Protein AF-A0A1M3BIM7-F1 (afdb_monomer_lite)

Sequence (152 aa):
MAGASAALAGLLFVAISINVDRIVKYEGLPERGLEALGLLLAVLIVSIAGLMPGQGHVALGLELIAITAALVGILLAIPVSLGQFPEGVEPPAYYFASRWAIRLSGPLLLLIGAFSELFASGGGLYWVAGAFVFLTLGSVANAWVLLIEILR

Structure (mmCIF, N/CA/C/O backbone):
data_AF-A0A1M3BIM7-F1
#
_entry.id   AF-A0A1M3BIM7-F1
#
loop_
_atom_site.group_PDB
_atom_site.id
_atom_site.type_symbol
_atom_site.label_atom_id
_atom_site.label_alt_id
_atom_site.label_comp_id
_atom_site.label_asym_id
_atom_site.label_entity_id
_atom_site.label_seq_id
_atom_site.pdbx_PDB_ins_code
_atom_site.Cartn_x
_atom_site.Cartn_y
_atom_site.Cartn_z
_atom_site.occupancy
_atom_site.B_iso_or_equiv
_atom_site.auth_seq_id
_atom_site.auth_comp_id
_atom_site.auth_asym_id
_atom_site.auth_atom_id
_atom_site.pdbx_PDB_model_num
ATOM 1 N N . MET A 1 1 ? 3.052 -13.533 -6.895 1.00 88.12 1 MET A N 1
ATOM 2 C CA . MET A 1 1 ? 2.324 -12.814 -5.827 1.00 88.12 1 MET A CA 1
ATOM 3 C C . MET A 1 1 ? 0.876 -12.511 -6.195 1.00 88.12 1 MET A C 1
ATOM 5 O O . MET A 1 1 ? 0.036 -12.781 -5.351 1.00 88.12 1 MET A O 1
ATOM 9 N N . ALA A 1 2 ? 0.568 -12.081 -7.431 1.00 91.94 2 ALA A N 1
ATOM 10 C CA . ALA A 1 2 ? -0.795 -11.768 -7.905 1.00 91.94 2 ALA A CA 1
ATOM 11 C C . ALA A 1 2 ? -1.925 -12.677 -7.373 1.00 91.94 2 ALA A C 1
ATOM 13 O O . ALA A 1 2 ? -2.864 -12.184 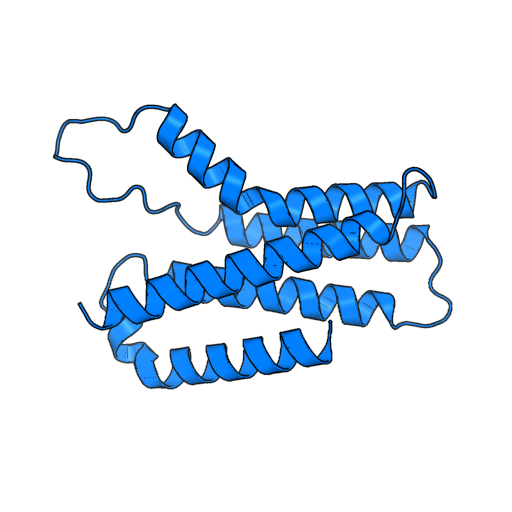-6.763 1.00 91.94 2 ALA A O 1
ATOM 14 N N . GLY A 1 3 ? -1.839 -14.000 -7.561 1.00 92.06 3 GLY A N 1
ATOM 15 C CA . GLY A 1 3 ? -2.900 -14.912 -7.107 1.00 92.06 3 GLY A CA 1
ATOM 16 C C . GLY A 1 3 ? -3.090 -14.929 -5.585 1.00 92.06 3 GLY A C 1
ATOM 17 O O . GLY A 1 3 ? -4.218 -14.900 -5.103 1.00 92.06 3 GLY A O 1
ATOM 18 N N . ALA A 1 4 ? -1.993 -14.920 -4.822 1.00 93.94 4 ALA A N 1
ATOM 19 C CA . ALA A 1 4 ? -2.041 -14.917 -3.362 1.00 93.94 4 ALA A CA 1
ATOM 20 C C . ALA A 1 4 ? -2.570 -13.584 -2.812 1.00 93.94 4 ALA A C 1
ATOM 22 O O . ALA A 1 4 ? -3.442 -13.586 -1.947 1.00 93.94 4 ALA A O 1
ATOM 23 N N . SER A 1 5 ? -2.096 -12.447 -3.336 1.00 94.69 5 SER A N 1
ATOM 24 C CA . SER A 1 5 ? -2.582 -11.130 -2.911 1.00 94.69 5 SER A CA 1
ATOM 25 C C . SER A 1 5 ? -4.043 -10.906 -3.301 1.00 94.69 5 SER A C 1
ATOM 27 O O . SER A 1 5 ? -4.793 -10.375 -2.490 1.00 94.69 5 SER A O 1
ATOM 29 N N . ALA A 1 6 ? -4.478 -11.373 -4.478 1.00 96.00 6 ALA A N 1
ATOM 30 C CA . ALA A 1 6 ? -5.885 -11.347 -4.878 1.00 96.00 6 ALA A CA 1
ATOM 31 C C . ALA A 1 6 ? -6.768 -12.192 -3.947 1.00 96.00 6 ALA A C 1
ATOM 33 O O . ALA A 1 6 ? -7.815 -11.722 -3.506 1.00 96.00 6 ALA A O 1
ATOM 34 N N . ALA A 1 7 ? -6.338 -13.412 -3.605 1.00 97.44 7 ALA A N 1
ATOM 35 C CA . ALA A 1 7 ? -7.076 -14.279 -2.689 1.00 97.44 7 ALA A CA 1
ATOM 36 C C . ALA A 1 7 ? -7.191 -13.664 -1.283 1.00 97.44 7 ALA A C 1
ATOM 38 O O . ALA A 1 7 ? -8.286 -13.609 -0.725 1.00 97.44 7 ALA A O 1
ATOM 39 N N . LEU A 1 8 ? -6.085 -13.150 -0.729 1.00 96.06 8 LEU A N 1
ATOM 40 C CA . LEU A 1 8 ? -6.079 -12.488 0.579 1.00 96.06 8 LEU A CA 1
ATOM 41 C C . LEU A 1 8 ? -6.915 -11.203 0.579 1.00 96.06 8 LEU A C 1
ATOM 43 O O . LEU A 1 8 ? -7.674 -10.980 1.518 1.00 96.06 8 LEU A O 1
ATOM 47 N N . ALA A 1 9 ? -6.822 -10.386 -0.475 1.00 96.00 9 ALA A N 1
ATOM 48 C CA . ALA A 1 9 ? -7.632 -9.178 -0.612 1.00 96.00 9 ALA A CA 1
ATOM 49 C C . ALA A 1 9 ? -9.125 -9.519 -0.686 1.00 96.00 9 ALA A C 1
ATOM 51 O O . ALA A 1 9 ? -9.928 -8.869 -0.025 1.00 96.00 9 ALA A O 1
ATOM 52 N N . GLY A 1 10 ? -9.493 -10.568 -1.430 1.00 96.31 10 GLY A N 1
ATOM 53 C CA . GLY A 1 10 ? -10.869 -11.056 -1.509 1.00 96.31 10 GLY A CA 1
ATOM 54 C C . GLY A 1 10 ? -11.402 -11.532 -0.157 1.00 96.31 10 GLY A C 1
ATOM 55 O O . GLY A 1 10 ? -12.473 -11.100 0.263 1.00 96.31 10 GLY A O 1
ATOM 56 N N . LEU A 1 11 ? -10.641 -12.365 0.563 1.00 96.31 11 LEU A N 1
ATOM 57 C CA . LEU A 1 11 ? -11.020 -12.832 1.903 1.00 96.31 11 LEU A CA 1
ATOM 58 C C . LEU A 1 11 ? -11.163 -11.674 2.899 1.00 96.31 11 LEU A C 1
ATOM 60 O O . LEU A 1 11 ? -12.138 -11.627 3.648 1.00 96.31 11 LEU A O 1
ATOM 64 N N . LEU A 1 12 ? -10.227 -10.722 2.885 1.00 95.31 12 LEU A N 1
ATOM 65 C CA . LEU A 1 12 ? -10.274 -9.541 3.745 1.00 95.31 12 LEU A CA 1
ATOM 66 C C . LEU A 1 12 ? -11.471 -8.644 3.411 1.00 95.31 12 LEU A C 1
ATOM 68 O O . LEU A 1 12 ? -12.169 -8.191 4.314 1.00 95.31 12 LEU A O 1
ATOM 72 N N . PHE A 1 13 ? -11.744 -8.422 2.125 1.00 95.56 13 PHE A N 1
ATOM 73 C CA . PHE A 1 13 ? -12.892 -7.639 1.680 1.00 95.56 13 PHE A CA 1
ATOM 74 C C . PHE A 1 13 ? -14.210 -8.262 2.151 1.00 95.56 13 PHE A C 1
ATOM 76 O O . PHE A 1 13 ? -15.062 -7.564 2.700 1.00 95.56 13 PHE A O 1
ATOM 83 N N . VAL A 1 14 ? -14.353 -9.586 2.022 1.00 96.88 14 VAL A N 1
ATOM 84 C CA . VAL A 1 14 ? -15.519 -10.315 2.538 1.00 96.88 14 VAL A CA 1
ATOM 85 C C . VAL A 1 14 ? -15.627 -10.154 4.056 1.00 96.88 14 VAL A C 1
ATOM 87 O O . VAL A 1 14 ? -16.692 -9.778 4.543 1.00 96.88 14 VAL A O 1
ATOM 90 N N . ALA A 1 15 ? -14.535 -10.354 4.802 1.00 94.00 15 ALA A N 1
ATOM 91 C CA . ALA A 1 15 ? -14.512 -10.211 6.261 1.00 94.00 15 ALA A CA 1
ATOM 92 C C . ALA A 1 15 ? -14.904 -8.799 6.734 1.00 94.00 15 ALA A C 1
ATOM 94 O O . ALA A 1 15 ? -15.627 -8.662 7.724 1.00 94.00 15 ALA A O 1
ATOM 95 N N . ILE A 1 16 ? -14.471 -7.760 6.015 1.00 94.44 16 ILE A N 1
ATOM 96 C CA . ILE A 1 16 ? -14.860 -6.369 6.273 1.00 94.44 16 ILE A CA 1
ATOM 97 C C . ILE A 1 16 ? -16.341 -6.157 5.942 1.00 94.44 16 ILE A C 1
ATOM 99 O O . ILE A 1 16 ? -17.057 -5.570 6.747 1.00 94.44 16 ILE A O 1
ATOM 103 N N . SER A 1 17 ? -16.833 -6.675 4.811 1.00 95.38 17 SER A N 1
ATOM 104 C CA . SER A 1 17 ? -18.228 -6.476 4.392 1.00 95.38 17 SER A CA 1
ATOM 105 C C . SER A 1 17 ? -19.245 -7.068 5.371 1.00 95.38 17 SER A C 1
ATOM 107 O O . SER A 1 17 ? -20.248 -6.426 5.668 1.00 95.38 17 SER A O 1
ATOM 109 N N . ILE A 1 18 ? -18.969 -8.250 5.938 1.00 95.31 18 ILE A N 1
ATOM 110 C CA . ILE A 1 18 ? -19.880 -8.905 6.893 1.00 95.31 18 ILE A CA 1
ATOM 111 C C . ILE A 1 18 ? -19.846 -8.247 8.280 1.00 95.31 18 ILE A C 1
ATOM 113 O O . ILE A 1 18 ? -20.740 -8.475 9.091 1.00 95.31 18 ILE A O 1
ATOM 117 N N . ASN A 1 19 ? -18.817 -7.442 8.566 1.00 93.69 19 ASN A N 1
ATOM 118 C CA . ASN A 1 19 ? -18.623 -6.766 9.847 1.00 93.69 19 ASN A CA 1
ATOM 119 C C . ASN A 1 19 ? -18.726 -5.237 9.745 1.00 93.69 19 ASN A C 1
ATOM 121 O O . ASN A 1 19 ? -18.416 -4.547 10.717 1.00 93.69 19 ASN A O 1
ATOM 125 N N . VAL A 1 20 ? -19.165 -4.692 8.607 1.00 93.38 20 VAL A N 1
ATOM 126 C CA . VAL A 1 20 ? -19.119 -3.248 8.331 1.00 93.38 20 VAL A CA 1
ATOM 127 C C . VAL A 1 20 ? -19.849 -2.424 9.398 1.00 93.38 20 VAL A C 1
ATOM 129 O O . VAL A 1 20 ? -19.292 -1.452 9.904 1.00 93.38 20 VAL A O 1
ATOM 132 N N . ASP A 1 21 ? -21.021 -2.882 9.849 1.00 93.56 21 ASP A N 1
ATOM 133 C CA . ASP A 1 21 ? -21.812 -2.218 10.895 1.00 93.56 21 ASP A CA 1
ATOM 134 C C . ASP A 1 21 ? -21.096 -2.142 12.246 1.00 93.56 21 ASP A C 1
ATOM 136 O O . ASP A 1 21 ? -21.422 -1.298 13.077 1.00 93.56 21 ASP A O 1
ATOM 140 N N . ARG A 1 22 ? -20.156 -3.053 12.510 1.00 90.62 22 ARG A N 1
ATOM 141 C CA . ARG A 1 22 ? -19.332 -3.034 13.722 1.00 90.62 22 ARG A CA 1
ATOM 142 C C . ARG A 1 22 ? -18.096 -2.175 13.505 1.00 90.62 22 ARG A C 1
ATOM 144 O O . ARG A 1 22 ? -17.811 -1.343 14.350 1.00 90.62 22 ARG A O 1
ATOM 151 N N . ILE A 1 23 ? -17.416 -2.324 12.367 1.00 90.81 23 ILE A N 1
ATOM 152 C CA . ILE A 1 23 ? -16.195 -1.574 12.029 1.00 90.81 23 ILE A CA 1
ATOM 153 C C . ILE A 1 23 ? -16.449 -0.066 12.097 1.00 90.81 23 ILE A C 1
ATOM 155 O O . ILE A 1 23 ? -15.678 0.653 12.717 1.00 90.81 23 ILE A O 1
ATOM 159 N N . VAL A 1 24 ? -17.558 0.410 11.524 1.00 91.12 24 VAL A N 1
ATOM 160 C CA . VAL A 1 24 ? -17.876 1.848 11.456 1.00 91.12 24 VAL A CA 1
ATOM 161 C C . VAL A 1 24 ? -18.208 2.455 12.831 1.00 91.12 24 VAL A C 1
ATOM 163 O O . VAL A 1 24 ? -18.193 3.672 12.981 1.00 91.12 24 VAL A O 1
ATOM 166 N N . LYS A 1 25 ? -18.474 1.639 13.861 1.00 89.69 25 LYS A N 1
ATOM 167 C CA . LYS A 1 25 ? -18.786 2.130 15.216 1.00 89.69 25 LYS A CA 1
ATOM 168 C C . LYS A 1 25 ? -17.559 2.528 16.031 1.00 89.69 25 LYS A C 1
ATOM 170 O O . LYS A 1 25 ? -17.722 3.226 17.027 1.00 89.69 25 LYS A O 1
ATOM 175 N N . TYR A 1 26 ? -16.368 2.075 15.647 1.00 85.38 26 TYR A N 1
ATOM 176 C CA . TYR A 1 26 ? -15.139 2.330 16.391 1.00 85.38 26 TYR A CA 1
ATOM 177 C C . TYR A 1 26 ? -14.203 3.208 15.566 1.00 85.38 26 TYR A C 1
ATOM 179 O O . TYR A 1 26 ? -13.883 2.895 14.418 1.00 85.38 26 TYR A O 1
ATOM 187 N N . GLU A 1 27 ? -13.730 4.295 16.168 1.00 82.88 27 GLU A N 1
ATOM 188 C CA . GLU A 1 27 ? -12.746 5.179 15.549 1.00 82.88 27 GLU A CA 1
ATOM 189 C C . GLU A 1 27 ? -11.436 4.424 15.275 1.00 82.88 27 GLU A C 1
ATOM 191 O O . GLU A 1 27 ? -10.904 3.737 16.149 1.00 82.88 27 GLU A O 1
ATOM 196 N N . GLY A 1 28 ? -10.898 4.544 14.060 1.00 82.62 28 GLY A N 1
ATOM 197 C CA . GLY A 1 28 ? -9.635 3.917 13.671 1.00 82.62 28 GLY A CA 1
ATOM 198 C C . GLY A 1 28 ? -9.763 2.523 13.047 1.00 82.62 28 GLY A C 1
ATOM 199 O O . GLY A 1 28 ? -8.828 2.096 12.370 1.00 82.62 28 GLY A O 1
ATOM 200 N N . LEU A 1 29 ? -10.876 1.794 13.224 1.00 87.56 29 LEU A N 1
ATOM 201 C CA . LEU A 1 29 ? -11.046 0.475 12.589 1.00 87.56 29 LEU A CA 1
ATOM 202 C C . LEU A 1 29 ? -11.265 0.546 11.071 1.00 87.56 29 LEU A C 1
ATOM 204 O O . LEU A 1 29 ? -10.631 -0.245 10.361 1.00 87.56 29 LEU A O 1
ATOM 208 N N . PRO A 1 30 ? -12.105 1.455 10.532 1.00 90.12 30 PRO A N 1
ATOM 209 C CA . PRO A 1 30 ? -12.242 1.616 9.085 1.00 90.12 30 PRO A CA 1
ATOM 210 C C . PRO A 1 30 ? -10.896 1.895 8.403 1.00 90.12 30 PRO A C 1
ATOM 212 O O . PRO A 1 30 ? -10.580 1.311 7.365 1.00 90.12 30 PRO A O 1
ATOM 215 N N . GLU A 1 31 ? -10.072 2.731 9.031 1.00 90.81 31 GLU A N 1
ATOM 216 C CA . GLU A 1 31 ? -8.735 3.111 8.590 1.00 90.81 31 GLU A CA 1
ATOM 217 C C . GLU A 1 31 ? -7.803 1.901 8.492 1.00 90.81 31 GLU A C 1
ATOM 219 O O . GLU A 1 31 ? -7.134 1.717 7.474 1.00 90.81 31 GLU A O 1
ATOM 224 N N . ARG A 1 32 ? -7.798 1.026 9.507 1.00 89.69 32 ARG A N 1
ATOM 225 C CA . ARG A 1 32 ? -7.008 -0.219 9.498 1.00 89.69 32 ARG A CA 1
ATOM 226 C C . ARG A 1 32 ? -7.427 -1.157 8.375 1.00 89.69 32 ARG A C 1
ATOM 228 O O . ARG A 1 32 ? -6.571 -1.776 7.741 1.00 89.69 32 ARG A O 1
ATOM 235 N N . GLY A 1 33 ? -8.731 -1.249 8.118 1.00 92.56 33 GLY A N 1
ATOM 236 C CA . GLY A 1 33 ? -9.274 -2.059 7.031 1.00 92.56 33 GLY A CA 1
ATOM 237 C C . GLY A 1 33 ? -8.832 -1.537 5.669 1.00 92.56 33 GLY A C 1
ATOM 238 O O . GLY A 1 33 ? -8.367 -2.311 4.829 1.00 92.56 33 GLY A O 1
ATOM 239 N N . LEU A 1 34 ? -8.907 -0.218 5.477 1.00 92.56 34 LEU A N 1
ATOM 240 C CA . LEU A 1 34 ? -8.469 0.441 4.250 1.00 92.56 34 LEU A CA 1
ATOM 241 C C . LEU A 1 34 ? -6.955 0.315 4.036 1.00 92.56 34 LEU A C 1
ATOM 243 O O . LEU A 1 34 ? -6.530 0.013 2.923 1.00 92.56 34 LEU A O 1
ATOM 247 N N . GLU A 1 35 ? -6.141 0.479 5.083 1.00 93.12 35 GLU A N 1
ATOM 248 C CA . GLU A 1 35 ? -4.694 0.246 5.015 1.00 93.12 35 GLU A CA 1
ATOM 249 C C . GLU A 1 35 ? -4.377 -1.191 4.598 1.00 93.12 35 GLU A C 1
ATOM 251 O O . GLU A 1 35 ? -3.608 -1.411 3.663 1.00 93.12 35 GLU A O 1
ATOM 256 N N . ALA A 1 36 ? -4.981 -2.182 5.259 1.00 94.50 36 ALA A N 1
ATOM 257 C CA . ALA A 1 36 ? -4.728 -3.585 4.959 1.00 94.50 36 ALA A CA 1
ATOM 258 C C . ALA A 1 36 ? -5.113 -3.943 3.514 1.00 94.50 36 ALA A C 1
ATOM 260 O O . ALA A 1 36 ? -4.326 -4.580 2.804 1.00 94.50 36 ALA A O 1
ATOM 261 N N . LEU A 1 37 ? -6.284 -3.492 3.053 1.00 95.88 37 LEU A N 1
ATOM 262 C CA . LEU A 1 37 ? -6.721 -3.683 1.670 1.00 95.88 37 LEU A CA 1
ATOM 263 C C . LEU A 1 37 ? -5.808 -2.955 0.678 1.00 95.88 37 LEU A C 1
ATOM 265 O O . LEU A 1 37 ? -5.378 -3.560 -0.302 1.00 95.88 37 LEU A O 1
ATOM 269 N N . GLY A 1 38 ? -5.464 -1.693 0.941 1.00 95.62 38 GLY A N 1
ATOM 270 C CA . GLY A 1 38 ? -4.601 -0.887 0.076 1.00 95.62 38 GLY A CA 1
ATOM 271 C C . GLY A 1 38 ? -3.226 -1.519 -0.141 1.00 95.62 38 GLY A C 1
ATOM 272 O O . GLY A 1 38 ? -2.734 -1.557 -1.268 1.00 95.62 38 GLY A O 1
ATOM 273 N N . LEU A 1 39 ? -2.637 -2.098 0.909 1.00 96.50 39 LEU A N 1
ATOM 274 C CA . LEU A 1 39 ? -1.354 -2.799 0.826 1.00 96.50 39 LEU A CA 1
ATOM 275 C C . LEU A 1 39 ? -1.429 -4.057 -0.062 1.00 96.50 39 LEU A C 1
ATOM 277 O O . LEU A 1 39 ? -0.561 -4.250 -0.915 1.00 96.50 39 LEU A O 1
ATOM 281 N N . LEU A 1 40 ? -2.466 -4.896 0.076 1.00 97.00 40 LEU A N 1
ATOM 282 C CA . LEU A 1 40 ? -2.633 -6.090 -0.777 1.00 97.00 40 LEU A CA 1
ATOM 283 C C . LEU A 1 40 ? -2.964 -5.728 -2.223 1.00 97.00 40 LEU A C 1
ATOM 285 O O . LEU A 1 40 ? -2.453 -6.367 -3.147 1.00 97.00 40 LEU A O 1
ATOM 289 N N . LEU A 1 41 ? -3.787 -4.697 -2.426 1.00 96.88 41 LEU A N 1
ATOM 290 C CA . LEU A 1 41 ? -4.118 -4.192 -3.754 1.00 96.88 41 LEU A CA 1
ATOM 291 C C . LEU A 1 41 ? -2.887 -3.617 -4.453 1.00 96.88 41 LEU A C 1
ATOM 293 O O . LEU A 1 41 ? -2.696 -3.891 -5.633 1.00 96.88 41 LEU A O 1
ATOM 297 N N . ALA A 1 42 ? -2.003 -2.912 -3.744 1.00 96.62 42 ALA A N 1
ATOM 298 C CA . ALA A 1 42 ? -0.738 -2.462 -4.317 1.00 96.62 42 ALA A CA 1
ATOM 299 C C . ALA A 1 42 ? 0.124 -3.645 -4.788 1.00 96.62 42 ALA A C 1
ATOM 301 O O . ALA A 1 42 ? 0.583 -3.649 -5.928 1.00 96.62 42 ALA A O 1
ATOM 302 N N . VAL A 1 43 ? 0.278 -4.695 -3.968 1.00 97.44 43 VAL A N 1
ATOM 303 C CA . VAL A 1 43 ? 1.006 -5.918 -4.371 1.00 97.44 43 VAL A CA 1
ATOM 304 C C . VAL A 1 43 ? 0.363 -6.573 -5.596 1.00 97.44 43 VAL A C 1
ATOM 306 O O . VAL A 1 43 ? 1.070 -7.035 -6.495 1.00 97.44 43 VAL A O 1
ATOM 309 N N . LEU A 1 44 ? -0.970 -6.619 -5.650 1.00 97.38 44 LEU A N 1
ATOM 310 C CA . LEU A 1 44 ? -1.713 -7.154 -6.788 1.00 97.38 44 LEU A CA 1
ATOM 311 C C . LEU A 1 44 ? -1.468 -6.340 -8.063 1.00 97.38 44 LEU A C 1
ATOM 313 O O . LEU A 1 44 ? -1.070 -6.918 -9.070 1.00 97.38 44 LEU A O 1
ATOM 317 N N . ILE A 1 45 ? -1.661 -5.022 -8.018 1.00 97.00 45 ILE A N 1
ATOM 318 C CA . ILE A 1 45 ? -1.526 -4.136 -9.180 1.00 97.00 45 ILE A CA 1
ATOM 319 C C . ILE A 1 45 ? -0.087 -4.154 -9.699 1.00 97.00 45 ILE A C 1
ATOM 321 O O . ILE A 1 45 ? 0.119 -4.318 -10.898 1.00 97.00 45 ILE A O 1
ATOM 325 N N . VAL A 1 46 ? 0.912 -4.092 -8.812 1.00 96.44 46 VAL A N 1
ATOM 326 C CA . VAL A 1 46 ? 2.323 -4.219 -9.211 1.00 96.44 46 VAL A CA 1
ATOM 327 C C . VAL A 1 46 ? 2.602 -5.587 -9.835 1.00 96.44 46 VAL A C 1
ATOM 329 O O . VAL A 1 46 ? 3.317 -5.679 -10.829 1.00 96.44 46 VAL A O 1
ATOM 332 N N . SER A 1 47 ? 2.030 -6.664 -9.285 1.00 95.25 47 SER A N 1
ATOM 333 C CA . SER A 1 47 ? 2.190 -7.997 -9.877 1.00 95.25 47 SER A CA 1
ATOM 334 C C . SER A 1 47 ? 1.553 -8.093 -11.265 1.00 95.25 47 SER A C 1
ATOM 336 O O . SER A 1 47 ? 2.083 -8.802 -12.109 1.00 95.25 47 SER A O 1
ATOM 338 N N . ILE A 1 48 ? 0.425 -7.415 -11.499 1.00 95.12 48 ILE A N 1
ATOM 339 C CA . ILE A 1 48 ? -0.238 -7.367 -12.810 1.00 95.12 48 ILE A CA 1
ATOM 340 C C . ILE A 1 48 ? 0.606 -6.568 -13.805 1.00 95.12 48 ILE A C 1
ATOM 342 O O . ILE A 1 48 ? 0.816 -7.049 -14.915 1.00 95.12 48 ILE A O 1
ATOM 346 N N . ALA A 1 49 ? 1.128 -5.405 -13.402 1.00 93.56 49 ALA A N 1
ATOM 347 C CA . ALA A 1 49 ? 2.040 -4.609 -14.224 1.00 93.56 49 ALA A CA 1
ATOM 348 C C . ALA A 1 49 ? 3.252 -5.449 -14.659 1.00 93.56 49 ALA A C 1
ATOM 350 O O . ALA A 1 49 ? 3.506 -5.617 -15.845 1.00 93.56 49 ALA A O 1
ATOM 351 N N . GLY A 1 50 ? 3.907 -6.129 -13.712 1.00 91.38 50 GLY A N 1
ATOM 352 C CA . GLY A 1 50 ? 5.058 -6.991 -14.003 1.00 91.38 50 GLY A CA 1
ATOM 353 C C . GLY A 1 50 ? 4.766 -8.239 -14.854 1.00 91.38 50 GLY A C 1
ATOM 354 O O . GLY A 1 50 ? 5.708 -8.903 -15.279 1.00 91.38 50 GLY A O 1
ATOM 355 N N . LEU A 1 51 ? 3.497 -8.589 -15.101 1.00 92.50 51 LEU A N 1
ATOM 356 C CA . LEU A 1 51 ? 3.116 -9.702 -15.981 1.00 92.50 51 LEU A CA 1
ATOM 357 C C . LEU A 1 51 ? 2.970 -9.282 -17.449 1.00 92.50 51 LEU A C 1
ATOM 359 O O . LEU A 1 51 ? 2.879 -10.164 -18.304 1.00 92.50 51 LEU A O 1
ATOM 363 N N . MET A 1 52 ? 2.922 -7.981 -17.757 1.00 91.56 52 MET A N 1
ATOM 364 C CA . MET A 1 52 ? 2.747 -7.503 -19.128 1.00 91.56 52 MET A CA 1
ATOM 365 C C . MET A 1 52 ? 4.005 -7.791 -19.967 1.00 91.56 52 MET A C 1
ATOM 367 O O . MET A 1 52 ? 5.073 -7.230 -19.705 1.00 91.56 52 MET A O 1
ATOM 371 N N . PRO A 1 53 ? 3.926 -8.668 -20.987 1.00 85.31 53 PRO A N 1
ATOM 372 C CA . PRO A 1 53 ? 5.091 -9.010 -21.790 1.00 85.31 53 PRO A CA 1
ATOM 373 C C . PRO A 1 53 ? 5.504 -7.832 -22.682 1.00 85.31 53 PRO A C 1
ATOM 375 O O . PRO A 1 53 ? 4.663 -7.155 -23.268 1.00 85.31 53 PRO A O 1
ATOM 378 N N . GLY A 1 54 ? 6.815 -7.619 -22.829 1.00 83.69 54 GLY A N 1
ATOM 379 C CA . GLY A 1 54 ? 7.371 -6.589 -23.718 1.00 83.69 54 GLY A CA 1
ATOM 380 C C . GLY A 1 54 ? 7.438 -5.178 -23.124 1.00 83.69 54 GLY A C 1
ATOM 381 O O . GLY A 1 54 ? 7.768 -4.236 -23.842 1.00 83.69 54 GLY A O 1
ATOM 382 N N . GLN A 1 55 ? 7.162 -5.015 -21.829 1.00 85.38 55 GLN A N 1
ATOM 383 C CA . GLN A 1 55 ? 7.308 -3.737 -21.141 1.00 85.38 55 GLN A CA 1
ATOM 384 C C . GLN A 1 55 ? 8.793 -3.394 -20.932 1.00 85.38 55 GLN A C 1
ATOM 386 O O . GLN A 1 55 ? 9.563 -4.181 -20.382 1.00 85.38 55 GLN A O 1
ATOM 391 N N . GLY A 1 56 ? 9.212 -2.213 -21.390 1.00 89.38 56 GLY A N 1
ATOM 392 C CA . GLY A 1 56 ? 10.571 -1.717 -21.160 1.00 89.38 56 GLY A CA 1
ATOM 393 C C . GLY A 1 56 ? 10.788 -1.286 -19.706 1.00 89.38 56 GLY A C 1
ATOM 394 O O . GLY A 1 56 ? 9.845 -0.859 -19.038 1.00 89.38 56 GLY A O 1
ATOM 395 N N . HIS A 1 57 ? 12.038 -1.322 -19.236 1.00 89.75 57 HIS A N 1
ATOM 396 C CA . HIS A 1 57 ? 12.405 -0.994 -17.845 1.00 89.75 57 HIS A CA 1
ATOM 397 C C . HIS A 1 57 ? 11.926 0.400 -17.413 1.00 89.75 57 HIS A C 1
ATOM 399 O O . HIS A 1 57 ? 11.432 0.584 -16.305 1.00 89.75 57 HIS A O 1
ATOM 405 N N . VAL A 1 58 ? 11.971 1.373 -18.330 1.00 92.38 58 VAL A N 1
ATOM 406 C CA . VAL A 1 58 ? 11.498 2.743 -18.079 1.00 92.38 58 VAL A CA 1
ATOM 407 C C . VAL A 1 58 ? 9.984 2.798 -17.872 1.00 92.38 58 VAL A C 1
ATOM 409 O O . VAL A 1 58 ? 9.514 3.473 -16.960 1.00 92.38 58 VAL A O 1
ATOM 412 N N . ALA A 1 59 ? 9.215 2.080 -18.696 1.00 93.12 59 ALA A N 1
ATOM 413 C CA . ALA A 1 59 ? 7.760 2.050 -18.583 1.00 93.12 59 ALA A CA 1
ATOM 414 C C . ALA A 1 59 ? 7.331 1.388 -17.267 1.00 93.12 59 ALA A C 1
ATOM 416 O O . ALA A 1 59 ? 6.511 1.948 -16.543 1.00 93.12 59 ALA A O 1
ATOM 417 N N . LEU A 1 60 ? 7.950 0.253 -16.921 1.00 93.19 60 LEU A N 1
ATOM 418 C CA . LEU A 1 60 ? 7.699 -0.422 -15.650 1.00 93.19 60 LEU A CA 1
ATOM 419 C C . LEU A 1 60 ? 8.092 0.467 -14.464 1.00 93.19 60 LEU A C 1
ATOM 421 O O . LEU A 1 60 ? 7.299 0.640 -13.546 1.00 93.19 60 LEU A O 1
ATOM 425 N N . GLY A 1 61 ? 9.269 1.096 -14.497 1.00 93.69 61 GLY A N 1
ATOM 426 C CA . GLY A 1 61 ? 9.714 2.015 -13.448 1.00 93.69 61 GLY A CA 1
ATOM 427 C C . GLY A 1 61 ? 8.728 3.162 -13.199 1.00 93.69 61 GLY A C 1
ATOM 428 O O . GLY A 1 61 ? 8.400 3.451 -12.048 1.00 93.69 61 GLY A O 1
ATOM 429 N N . LEU A 1 62 ? 8.192 3.776 -14.260 1.00 95.75 62 LEU A N 1
ATOM 430 C CA . LEU A 1 62 ? 7.185 4.838 -14.147 1.00 95.75 62 LEU A CA 1
ATOM 431 C C . LEU A 1 62 ? 5.862 4.339 -13.555 1.00 95.75 62 LEU A C 1
ATOM 433 O O . LEU A 1 62 ? 5.291 5.010 -12.693 1.00 95.75 62 LEU A O 1
ATOM 437 N N . GLU A 1 63 ? 5.388 3.165 -13.970 1.00 95.31 63 GLU A N 1
ATOM 438 C CA . GLU A 1 63 ? 4.186 2.555 -13.392 1.00 95.31 63 GLU A CA 1
ATOM 439 C C . GLU A 1 63 ? 4.372 2.244 -11.906 1.00 95.31 63 GLU A C 1
ATOM 441 O O . GLU A 1 63 ? 3.508 2.574 -11.093 1.00 95.31 63 GLU A O 1
ATOM 446 N N . LEU A 1 64 ? 5.524 1.686 -11.522 1.00 96.00 64 LEU A N 1
ATOM 447 C CA . LEU A 1 64 ? 5.853 1.415 -10.124 1.00 96.00 64 LEU A CA 1
ATOM 448 C C . LEU A 1 64 ? 5.884 2.701 -9.288 1.00 96.00 64 LEU A C 1
ATOM 450 O O . LEU A 1 64 ? 5.356 2.709 -8.173 1.00 96.00 64 LEU A O 1
ATOM 454 N N . ILE A 1 65 ? 6.444 3.798 -9.814 1.00 96.69 65 ILE A N 1
ATOM 455 C CA . ILE A 1 65 ? 6.420 5.111 -9.148 1.00 96.69 65 ILE A CA 1
ATOM 456 C C . ILE A 1 65 ? 4.978 5.592 -8.974 1.00 96.69 65 ILE A C 1
ATOM 458 O O . ILE A 1 65 ? 4.611 6.003 -7.874 1.00 96.69 65 ILE A O 1
ATOM 462 N N . ALA A 1 66 ? 4.149 5.514 -10.018 1.00 97.06 66 ALA A N 1
ATOM 463 C CA . ALA A 1 66 ? 2.756 5.954 -9.962 1.00 97.06 66 ALA A CA 1
ATOM 464 C C . ALA A 1 66 ? 1.941 5.154 -8.932 1.00 97.06 66 ALA A C 1
ATOM 466 O O . ALA A 1 66 ? 1.236 5.740 -8.108 1.00 97.06 66 ALA A O 1
ATOM 467 N N . ILE A 1 67 ? 2.085 3.825 -8.922 1.00 96.94 67 ILE A N 1
ATOM 468 C CA . ILE A 1 67 ? 1.413 2.945 -7.956 1.00 96.94 67 ILE A CA 1
ATOM 469 C C . ILE A 1 67 ? 1.894 3.243 -6.533 1.00 96.94 67 ILE A C 1
ATOM 471 O O . ILE A 1 67 ? 1.083 3.348 -5.612 1.00 96.94 67 ILE A O 1
ATOM 475 N N . THR A 1 68 ? 3.204 3.425 -6.346 1.00 96.75 68 THR A N 1
ATOM 476 C CA . THR A 1 68 ? 3.778 3.749 -5.033 1.00 96.75 68 THR A CA 1
ATOM 477 C C . THR A 1 68 ? 3.295 5.108 -4.537 1.00 96.75 68 THR A C 1
ATOM 479 O O . THR A 1 68 ? 2.913 5.229 -3.377 1.00 96.75 68 THR A O 1
ATOM 482 N N . ALA A 1 69 ? 3.251 6.121 -5.404 1.00 96.38 69 ALA A N 1
ATOM 483 C CA . ALA A 1 69 ? 2.753 7.450 -5.067 1.00 96.38 69 ALA A CA 1
ATOM 484 C C . ALA A 1 69 ? 1.268 7.420 -4.679 1.00 96.38 69 ALA A C 1
ATOM 486 O O . ALA A 1 69 ? 0.890 8.028 -3.679 1.00 96.38 69 ALA A O 1
ATOM 487 N N . ALA A 1 70 ? 0.441 6.669 -5.413 1.00 96.12 70 ALA A N 1
ATOM 488 C CA . ALA A 1 70 ? -0.967 6.480 -5.075 1.00 96.12 70 ALA A CA 1
ATOM 489 C C . ALA A 1 70 ? -1.136 5.788 -3.713 1.00 96.12 70 ALA A C 1
ATOM 491 O O . ALA A 1 70 ? -1.897 6.263 -2.871 1.00 96.12 70 ALA A O 1
ATOM 492 N N . LEU A 1 71 ? -0.380 4.711 -3.461 1.00 95.56 71 LEU A N 1
ATOM 493 C CA . LEU A 1 71 ? -0.394 4.012 -2.176 1.00 95.56 71 LEU A CA 1
ATOM 494 C C . LEU A 1 71 ? 0.027 4.938 -1.029 1.00 95.56 71 LEU A C 1
ATOM 496 O O . LEU A 1 71 ? -0.664 5.012 -0.018 1.00 95.56 71 LEU A O 1
ATOM 500 N N . VAL A 1 72 ? 1.137 5.663 -1.180 1.00 94.56 72 VAL A N 1
ATOM 501 C CA . VAL A 1 72 ? 1.616 6.612 -0.166 1.00 94.56 72 VAL A CA 1
ATOM 502 C C . VAL A 1 72 ? 0.591 7.721 0.063 1.00 94.56 72 VAL A C 1
ATOM 504 O O . VAL A 1 72 ? 0.323 8.048 1.213 1.00 94.56 72 VAL A O 1
ATOM 507 N N . GLY A 1 73 ? -0.043 8.247 -0.989 1.00 93.56 73 GLY A N 1
ATOM 508 C CA . GLY A 1 73 ? -1.118 9.234 -0.871 1.00 93.56 73 GLY A CA 1
ATOM 509 C C . GLY A 1 73 ? -2.297 8.728 -0.037 1.00 93.56 73 GLY A C 1
ATOM 510 O O . GLY A 1 73 ? -2.745 9.425 0.872 1.00 93.56 73 GLY A O 1
ATOM 511 N N . ILE A 1 74 ? -2.741 7.489 -0.275 1.00 91.50 74 ILE A N 1
ATOM 512 C CA . ILE A 1 74 ? -3.782 6.835 0.535 1.00 91.50 74 ILE A CA 1
ATOM 513 C C . ILE A 1 74 ? -3.317 6.688 1.989 1.00 91.50 74 ILE A C 1
ATOM 515 O O . ILE A 1 74 ? -4.047 7.037 2.913 1.00 91.50 74 ILE A O 1
ATOM 519 N N . LEU A 1 75 ? -2.090 6.209 2.210 1.00 90.94 75 LEU A N 1
ATOM 520 C CA . LEU A 1 75 ? -1.553 6.013 3.556 1.00 90.94 75 LEU A CA 1
ATOM 521 C C . LEU A 1 75 ? -1.387 7.333 4.321 1.00 90.94 75 LEU A C 1
ATOM 523 O O . LEU A 1 75 ? -1.599 7.333 5.527 1.00 90.94 75 LEU A O 1
ATOM 527 N N . LEU A 1 76 ? -1.033 8.433 3.655 1.00 89.69 76 LEU A N 1
ATOM 528 C CA . LEU A 1 76 ? -0.923 9.761 4.266 1.00 89.69 76 L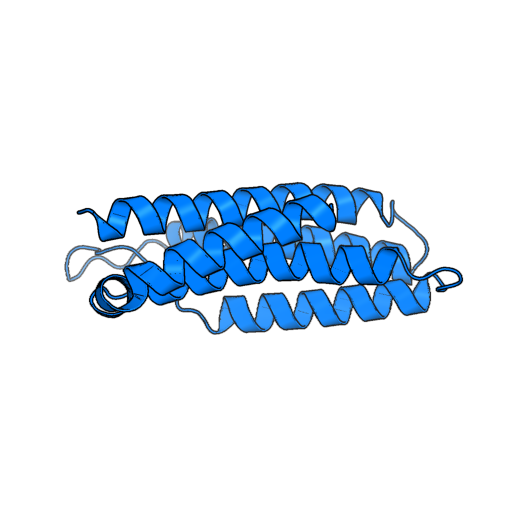EU A CA 1
ATOM 529 C C . LEU A 1 76 ? -2.291 10.372 4.597 1.00 89.69 76 LEU A C 1
ATOM 531 O O . LEU A 1 76 ? -2.400 11.107 5.574 1.00 89.69 76 LEU A O 1
ATOM 535 N N . ALA A 1 77 ? -3.324 10.069 3.806 1.00 87.69 77 ALA A N 1
ATOM 536 C CA . ALA A 1 77 ? -4.686 10.545 4.048 1.00 87.69 77 ALA A CA 1
ATOM 537 C C . ALA A 1 77 ? -5.350 9.872 5.262 1.00 87.69 77 ALA A C 1
ATOM 539 O O . ALA A 1 77 ? -6.290 10.416 5.837 1.00 87.69 77 ALA A O 1
ATOM 540 N N . ILE A 1 78 ? -4.865 8.694 5.654 1.00 86.12 78 ILE A N 1
ATOM 541 C CA . ILE A 1 78 ? -5.378 7.940 6.794 1.00 86.12 78 ILE A CA 1
ATOM 542 C C . ILE A 1 78 ? -4.643 8.378 8.075 1.00 86.12 78 ILE A C 1
ATOM 544 O O . ILE A 1 78 ? -3.420 8.196 8.165 1.00 86.12 78 ILE A O 1
ATOM 548 N N . PRO A 1 79 ? -5.353 8.900 9.094 1.00 80.12 79 PRO A N 1
ATOM 549 C CA . PRO A 1 79 ? -4.726 9.373 10.320 1.00 80.12 79 PRO A CA 1
ATOM 550 C C . PRO A 1 79 ? -3.992 8.237 11.038 1.00 80.12 79 PRO A C 1
ATOM 552 O O . PRO A 1 79 ? -4.496 7.124 11.196 1.00 80.12 79 PRO A O 1
ATOM 555 N N . VAL A 1 80 ? -2.774 8.515 11.504 1.00 71.31 80 VAL A N 1
ATOM 556 C CA . VAL A 1 80 ? -2.055 7.580 12.373 1.00 71.31 80 VAL A CA 1
ATOM 557 C C . VAL A 1 80 ? -2.713 7.636 13.747 1.00 71.31 80 VAL A C 1
ATOM 559 O O . VAL A 1 80 ? -2.531 8.606 14.475 1.00 71.31 80 VAL A O 1
ATOM 562 N N . SER A 1 81 ? -3.472 6.599 14.111 1.00 65.25 81 SER A N 1
ATOM 563 C CA . SER A 1 81 ? -3.987 6.466 15.477 1.00 65.25 81 SER A CA 1
ATOM 564 C C . SER A 1 81 ? -2.812 6.348 16.448 1.00 65.25 81 SER A C 1
ATOM 566 O O . SER A 1 81 ? -2.020 5.398 16.387 1.00 65.25 81 SER A O 1
ATOM 568 N N . LEU A 1 82 ? -2.682 7.337 17.331 1.00 59.97 82 LEU A N 1
ATOM 569 C CA . LEU A 1 82 ? -1.576 7.434 18.281 1.00 59.97 82 LEU A CA 1
ATOM 570 C C . LEU A 1 82 ? -1.768 6.565 19.520 1.00 59.97 82 LEU A C 1
ATOM 572 O O . LEU A 1 82 ? -0.862 6.462 20.335 1.00 59.97 82 LEU A O 1
ATOM 576 N N . GLY A 1 83 ? -2.894 5.864 19.637 1.00 55.28 83 GLY A N 1
ATOM 577 C CA . GLY A 1 83 ? -3.304 5.288 20.910 1.00 55.28 83 GLY A CA 1
ATOM 578 C C . GLY A 1 83 ? -3.798 6.377 21.864 1.00 55.28 83 GLY A C 1
ATOM 579 O O . GLY A 1 83 ? -3.492 7.560 21.714 1.00 55.28 83 GLY A O 1
ATOM 580 N N . GLN A 1 84 ? -4.613 5.971 22.834 1.00 54.34 84 GLN A N 1
ATOM 581 C CA . GLN A 1 84 ? -5.121 6.869 23.865 1.00 54.34 84 GLN A CA 1
ATOM 582 C C . GLN A 1 84 ? -3.976 7.207 24.825 1.00 54.34 84 GLN A C 1
ATOM 584 O O . GLN A 1 84 ? -3.698 6.461 25.764 1.00 54.34 84 GLN A O 1
ATOM 589 N N . PHE A 1 85 ? -3.269 8.303 24.558 1.00 56.56 85 PHE A N 1
ATOM 590 C CA . PHE A 1 85 ? -2.403 8.903 25.564 1.00 56.56 85 PHE A CA 1
ATOM 591 C C . PHE A 1 85 ? -3.283 9.537 26.651 1.00 56.56 85 PHE A C 1
ATOM 593 O O . PHE A 1 85 ? -4.315 10.125 26.316 1.00 56.56 85 PHE A O 1
ATOM 600 N N . PRO A 1 86 ? -2.916 9.414 27.940 1.00 58.03 86 PRO A N 1
ATOM 601 C CA . PRO A 1 86 ? -3.589 10.144 29.007 1.00 58.03 86 PRO A CA 1
ATOM 602 C C . PRO A 1 86 ? -3.636 11.640 28.674 1.00 58.03 86 PRO A C 1
ATOM 604 O O . PRO A 1 86 ? -2.641 12.189 28.191 1.00 58.03 86 PRO A O 1
ATOM 607 N N . GLU A 1 87 ? -4.776 12.291 28.923 1.00 57.03 87 GLU A N 1
ATOM 608 C CA . GLU A 1 87 ? -4.941 13.729 28.682 1.00 57.03 87 GLU A CA 1
ATOM 609 C C . GLU A 1 87 ? -3.777 14.518 29.309 1.00 57.03 87 GLU A C 1
ATOM 611 O O . GLU A 1 87 ? -3.492 14.393 30.500 1.00 57.03 87 GLU A O 1
ATOM 616 N N . GLY A 1 88 ? -3.077 15.310 28.489 1.00 66.00 88 GLY A N 1
ATOM 617 C CA . GLY A 1 88 ? -1.946 16.143 28.916 1.00 66.00 88 GLY A CA 1
ATOM 618 C C . GLY A 1 88 ? -0.549 15.535 28.733 1.00 66.00 88 GLY A C 1
ATOM 619 O O . GLY A 1 88 ? 0.433 16.223 29.007 1.00 66.00 88 GLY A O 1
ATOM 620 N N . VAL A 1 89 ? -0.424 14.295 28.245 1.00 68.06 89 VAL A N 1
ATOM 621 C CA . VAL A 1 89 ? 0.875 13.705 27.876 1.00 68.06 89 VAL A CA 1
ATOM 622 C C . VAL A 1 89 ? 1.033 13.730 26.359 1.00 68.06 89 VAL A C 1
ATOM 624 O O . VAL A 1 89 ? 0.442 12.916 25.650 1.00 68.06 89 VAL A O 1
ATOM 627 N N . GLU A 1 90 ? 1.844 14.659 25.850 1.00 65.88 90 GLU A N 1
ATOM 628 C CA . GLU A 1 90 ? 2.213 14.657 24.435 1.00 65.88 90 GLU A CA 1
ATOM 629 C C . GLU A 1 90 ? 3.014 13.383 24.111 1.00 65.88 90 GLU A C 1
ATOM 631 O O . GLU A 1 90 ? 3.983 13.065 24.815 1.00 65.88 90 GLU A O 1
ATOM 6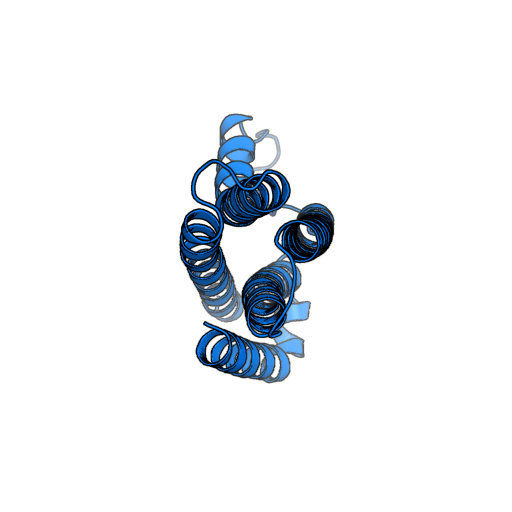36 N N . PRO A 1 91 ? 2.643 12.632 23.059 1.00 64.88 91 PRO A N 1
ATOM 637 C CA . PRO A 1 91 ? 3.415 11.477 22.645 1.00 64.88 91 PRO A CA 1
ATOM 638 C C . PRO A 1 91 ? 4.833 11.928 22.281 1.00 64.88 91 PRO A C 1
ATOM 640 O O . PRO A 1 91 ? 4.993 12.843 21.468 1.00 64.88 91 PRO A O 1
ATOM 643 N N . PRO A 1 92 ? 5.882 11.283 22.807 1.00 74.06 92 PRO A N 1
ATOM 644 C CA . PRO A 1 92 ? 7.239 11.636 22.432 1.00 74.06 92 PRO A CA 1
ATOM 645 C C . PRO A 1 92 ? 7.465 11.393 20.930 1.00 74.06 92 PRO A C 1
ATOM 647 O O . PRO A 1 92 ? 7.001 10.401 20.365 1.00 74.06 92 PRO A O 1
ATOM 650 N N . ALA A 1 93 ? 8.220 12.283 20.276 1.00 75.94 93 ALA A N 1
ATOM 651 C CA . ALA A 1 93 ? 8.411 12.286 18.819 1.00 75.94 93 ALA A CA 1
ATOM 652 C C . ALA A 1 93 ? 8.933 10.950 18.243 1.00 75.94 93 ALA A C 1
ATOM 654 O O . ALA A 1 93 ? 8.619 10.598 17.104 1.00 75.94 93 ALA A O 1
ATOM 655 N N . TYR A 1 94 ? 9.677 10.160 19.031 1.00 76.56 94 TYR A N 1
ATOM 656 C CA . TYR A 1 94 ? 10.148 8.833 18.614 1.00 76.56 94 TYR A CA 1
ATOM 657 C C . TYR A 1 94 ? 8.995 7.839 18.377 1.00 76.56 94 TYR A C 1
ATOM 659 O O . TYR A 1 94 ? 9.110 6.946 17.534 1.00 76.56 94 TYR A O 1
ATOM 667 N N . TYR A 1 95 ? 7.870 7.985 19.089 1.00 75.81 95 TYR A N 1
ATOM 668 C CA . TYR A 1 95 ? 6.709 7.108 18.942 1.00 75.81 95 TYR A CA 1
ATOM 669 C C . TYR A 1 95 ? 6.044 7.319 17.580 1.00 75.81 95 TYR A C 1
ATOM 671 O O . TYR A 1 95 ? 5.793 6.364 16.847 1.00 75.81 95 TYR A O 1
ATOM 679 N N . PHE A 1 96 ? 5.868 8.581 17.185 1.00 73.69 96 PHE A N 1
ATOM 680 C CA . PHE A 1 96 ? 5.428 8.936 15.839 1.00 73.69 96 PHE A CA 1
ATOM 681 C C . PHE A 1 96 ? 6.403 8.428 14.776 1.00 73.69 96 PHE A C 1
ATOM 683 O O . PHE A 1 96 ? 5.985 7.755 13.834 1.00 73.69 96 PHE A O 1
ATOM 690 N N . ALA A 1 97 ? 7.699 8.709 14.940 1.00 77.19 97 ALA A N 1
ATOM 691 C CA . ALA A 1 97 ? 8.719 8.319 13.972 1.00 77.19 97 ALA A CA 1
ATOM 692 C C . ALA A 1 97 ? 8.748 6.800 13.739 1.00 77.19 97 ALA A C 1
ATOM 694 O O . ALA A 1 97 ? 8.815 6.357 12.596 1.00 77.19 97 ALA A O 1
ATOM 695 N N . SER A 1 98 ? 8.628 5.996 14.801 1.00 76.88 98 SER A N 1
ATOM 696 C CA . SER A 1 98 ? 8.616 4.532 14.686 1.00 76.88 98 SER A CA 1
ATOM 697 C C . SER A 1 98 ? 7.378 3.998 13.957 1.00 76.88 98 SER A C 1
ATOM 699 O O . SER A 1 98 ? 7.508 3.115 13.107 1.00 76.88 98 SER A O 1
ATOM 701 N N . ARG A 1 99 ? 6.186 4.562 14.202 1.00 77.75 99 ARG A N 1
ATOM 702 C CA . ARG A 1 99 ? 4.966 4.173 13.474 1.00 77.75 99 ARG A CA 1
ATOM 703 C C . ARG A 1 99 ? 5.040 4.513 11.993 1.00 77.75 99 ARG A C 1
ATOM 705 O O . ARG A 1 99 ? 4.720 3.667 11.159 1.00 77.75 99 ARG A O 1
ATOM 712 N N . TRP A 1 100 ? 5.503 5.716 11.664 1.00 81.44 100 TRP A N 1
ATOM 713 C CA . TRP A 1 100 ? 5.707 6.122 10.274 1.00 81.44 100 TRP A CA 1
ATOM 714 C C . TRP A 1 100 ? 6.774 5.274 9.581 1.00 81.44 100 TRP A C 1
ATOM 716 O O . TRP A 1 100 ? 6.565 4.859 8.444 1.00 81.44 100 TRP A O 1
ATOM 726 N N . ALA A 1 101 ? 7.868 4.941 10.271 1.00 82.00 101 ALA A N 1
ATOM 727 C CA . ALA A 1 101 ? 8.916 4.080 9.729 1.00 82.00 101 ALA A CA 1
ATOM 728 C C . ALA A 1 101 ? 8.386 2.685 9.364 1.00 82.00 101 ALA A C 1
ATOM 730 O O . ALA A 1 101 ? 8.660 2.187 8.273 1.00 82.00 101 ALA A O 1
ATOM 731 N N . ILE A 1 102 ? 7.574 2.071 10.232 1.00 81.62 102 ILE A N 1
ATOM 732 C CA . ILE A 1 102 ? 6.961 0.764 9.952 1.00 81.62 102 ILE A CA 1
ATOM 733 C C . ILE A 1 102 ? 5.974 0.878 8.785 1.00 81.62 102 ILE A C 1
ATOM 735 O O . ILE A 1 102 ? 6.038 0.082 7.848 1.00 81.62 102 ILE A O 1
ATOM 739 N N . ARG A 1 103 ? 5.106 1.896 8.804 1.00 85.38 103 ARG A N 1
ATOM 740 C CA . ARG A 1 103 ? 4.071 2.121 7.783 1.00 85.38 103 ARG A CA 1
ATOM 741 C C . ARG A 1 103 ? 4.652 2.369 6.390 1.00 85.38 103 ARG A C 1
ATOM 743 O O . ARG A 1 103 ? 4.100 1.898 5.400 1.00 85.38 103 ARG A O 1
ATOM 750 N N . LEU A 1 104 ? 5.772 3.086 6.313 1.00 88.69 104 LEU A N 1
ATOM 751 C CA . LEU A 1 104 ? 6.426 3.440 5.055 1.00 88.69 104 LEU A CA 1
ATOM 752 C C . LEU A 1 104 ? 7.476 2.419 4.602 1.00 88.69 104 LEU A C 1
ATOM 754 O O . LEU A 1 104 ? 7.924 2.505 3.465 1.00 88.69 104 LEU A O 1
ATOM 758 N N . SER A 1 105 ? 7.833 1.427 5.424 1.00 89.75 105 SER A N 1
ATOM 759 C CA . SER A 1 105 ? 8.864 0.432 5.086 1.00 89.75 105 SER A CA 1
ATOM 760 C C . SER A 1 105 ? 8.618 -0.277 3.743 1.00 89.75 105 SER A C 1
ATOM 762 O O . SER A 1 105 ? 9.491 -0.282 2.875 1.00 89.75 105 SER A O 1
ATOM 764 N N . GLY A 1 106 ? 7.412 -0.817 3.533 1.00 91.50 106 GLY A N 1
ATOM 765 C CA . GLY A 1 106 ? 7.011 -1.470 2.283 1.00 91.50 106 GLY A CA 1
ATOM 766 C C . GLY A 1 106 ? 7.009 -0.522 1.074 1.00 91.50 106 GLY A C 1
ATOM 767 O O . GLY A 1 106 ? 7.693 -0.813 0.091 1.00 91.50 106 GLY A O 1
ATOM 768 N N . PRO A 1 107 ? 6.297 0.622 1.128 1.00 94.06 107 PRO A N 1
ATOM 769 C CA . PRO A 1 107 ? 6.306 1.614 0.052 1.00 94.06 107 PRO A CA 1
ATOM 770 C C . PRO A 1 107 ? 7.699 2.155 -0.295 1.00 94.06 107 PRO A C 1
ATOM 772 O O . PRO A 1 107 ? 7.991 2.359 -1.468 1.00 94.06 107 PRO A O 1
ATOM 775 N N . LEU A 1 108 ? 8.581 2.355 0.689 1.00 94.06 108 LEU A N 1
ATOM 776 C CA . LEU A 1 108 ? 9.950 2.823 0.448 1.00 94.06 108 LEU A CA 1
ATOM 777 C C . LEU A 1 108 ? 10.776 1.789 -0.318 1.00 94.06 108 LEU A C 1
ATOM 779 O O . LEU A 1 108 ? 11.452 2.145 -1.279 1.00 94.06 108 LEU A O 1
ATOM 783 N N . LEU A 1 109 ? 10.692 0.510 0.056 1.00 94.81 109 LEU A N 1
ATOM 784 C CA . LEU A 1 109 ? 11.340 -0.572 -0.694 1.00 94.81 109 LEU A CA 1
ATOM 785 C C . LEU A 1 109 ? 10.799 -0.667 -2.123 1.00 94.81 109 LEU A C 1
ATOM 787 O O . LEU A 1 109 ? 11.568 -0.880 -3.060 1.00 94.81 109 LEU A O 1
ATOM 791 N N . LEU A 1 110 ? 9.490 -0.464 -2.298 1.00 95.31 110 LEU A N 1
ATOM 792 C CA . LEU A 1 110 ? 8.874 -0.451 -3.621 1.00 95.31 110 LEU A CA 1
ATOM 793 C C . LEU A 1 110 ? 9.395 0.720 -4.459 1.00 95.31 110 LEU A C 1
ATOM 795 O O . LEU A 1 110 ? 9.730 0.529 -5.624 1.00 95.31 110 LEU A O 1
ATOM 799 N N . LEU A 1 111 ? 9.534 1.901 -3.851 1.00 95.38 111 LEU A N 1
ATOM 800 C CA . LEU A 1 111 ? 10.078 3.090 -4.499 1.00 95.38 111 LEU A CA 1
ATOM 801 C C . LEU A 1 111 ? 11.545 2.897 -4.911 1.00 95.38 111 LEU A C 1
ATOM 803 O O . LEU A 1 111 ? 11.924 3.279 -6.015 1.00 95.38 111 LEU A O 1
ATOM 807 N N . ILE A 1 112 ? 12.358 2.264 -4.057 1.00 94.94 112 ILE A N 1
ATOM 808 C CA . ILE A 1 112 ? 13.745 1.896 -4.382 1.00 94.94 112 ILE A CA 1
ATOM 809 C C . ILE A 1 112 ? 13.766 0.959 -5.594 1.00 94.94 112 ILE 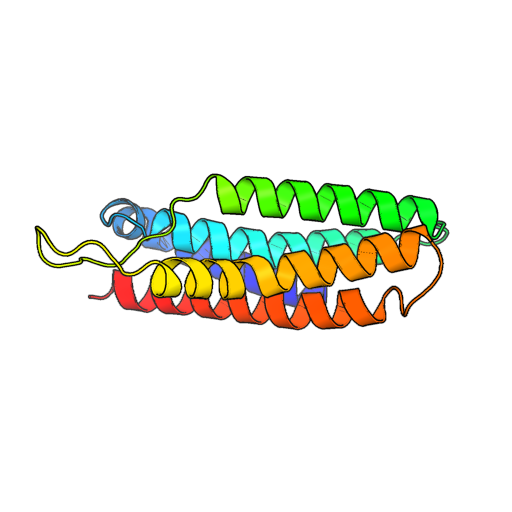A C 1
ATOM 811 O O . ILE A 1 112 ? 14.523 1.200 -6.532 1.00 94.94 112 ILE A O 1
ATOM 815 N N . GLY A 1 113 ? 12.902 -0.060 -5.620 1.00 93.81 113 GLY A N 1
ATOM 816 C CA . GLY A 1 113 ? 12.760 -0.946 -6.778 1.00 93.81 113 GLY A CA 1
ATOM 817 C C . GLY A 1 113 ? 12.314 -0.216 -8.043 1.00 93.81 113 GLY A C 1
ATOM 818 O O . GLY A 1 113 ? 12.863 -0.460 -9.113 1.00 93.81 113 GLY A O 1
ATOM 819 N N . ALA A 1 114 ? 11.390 0.736 -7.915 1.00 93.69 114 ALA A N 1
ATOM 820 C CA . ALA A 1 114 ? 10.889 1.540 -9.023 1.00 93.69 114 ALA A CA 1
ATOM 821 C C . ALA A 1 114 ? 11.988 2.398 -9.667 1.00 93.69 114 ALA A C 1
ATOM 823 O O . ALA A 1 114 ? 12.161 2.373 -10.885 1.00 93.69 114 ALA A O 1
ATOM 824 N N . PHE A 1 115 ? 12.776 3.111 -8.856 1.00 94.12 115 PHE A N 1
ATOM 825 C CA . PHE A 1 115 ? 13.927 3.871 -9.351 1.00 94.12 115 PHE A CA 1
ATOM 826 C C . PHE A 1 115 ? 15.019 2.961 -9.907 1.00 94.12 115 PHE A C 1
ATOM 828 O O . PHE A 1 115 ? 15.635 3.282 -10.921 1.00 94.12 115 PHE A O 1
ATOM 835 N N . SER A 1 116 ? 15.243 1.814 -9.271 1.00 93.56 116 SER A N 1
ATOM 836 C CA . SER A 1 116 ? 16.235 0.848 -9.720 1.00 93.56 116 SER A CA 1
ATOM 837 C C . SER A 1 116 ? 15.907 0.280 -11.109 1.00 93.56 116 SER A C 1
ATOM 839 O O . SER A 1 116 ? 16.800 0.174 -11.950 1.00 93.56 116 SER A O 1
ATOM 841 N N . GLU A 1 117 ? 14.629 0.000 -11.387 1.00 92.19 117 GLU A N 1
ATOM 842 C CA . GLU A 1 117 ? 14.146 -0.358 -12.729 1.00 92.19 117 GLU A CA 1
ATOM 843 C C . GLU A 1 117 ? 14.238 0.817 -13.709 1.00 92.19 117 GLU A C 1
ATOM 845 O O . GLU A 1 117 ? 14.731 0.654 -14.825 1.00 92.19 117 GLU A O 1
ATOM 850 N N . LEU A 1 118 ? 13.847 2.024 -13.286 1.00 91.81 118 LEU A N 1
ATOM 851 C CA . LEU A 1 118 ? 13.874 3.216 -14.139 1.00 91.81 118 LEU A CA 1
ATOM 852 C C . LEU A 1 118 ? 15.282 3.527 -14.674 1.00 91.81 118 LEU A C 1
ATOM 854 O O . LEU A 1 118 ? 15.432 3.905 -15.835 1.00 91.81 118 LEU A O 1
ATOM 858 N N . PHE A 1 119 ? 16.310 3.350 -13.840 1.00 91.25 119 PHE A N 1
ATOM 859 C CA . PHE A 1 119 ? 17.711 3.589 -14.198 1.00 91.25 119 PHE A CA 1
ATOM 860 C C . PHE A 1 119 ? 18.465 2.327 -14.635 1.00 91.25 119 PHE A C 1
ATOM 862 O O . PHE A 1 119 ? 19.680 2.395 -14.820 1.00 91.25 119 PHE A O 1
ATOM 869 N N . ALA A 1 120 ? 17.781 1.183 -14.762 1.00 85.12 120 ALA A N 1
ATOM 870 C CA . ALA A 1 120 ? 18.380 -0.116 -15.078 1.00 85.12 120 ALA A CA 1
ATOM 871 C C . ALA A 1 120 ? 19.633 -0.439 -14.229 1.00 85.12 120 ALA A C 1
ATOM 873 O O . ALA A 1 120 ? 20.618 -0.993 -14.719 1.00 85.12 120 ALA A O 1
ATOM 874 N N . SER A 1 121 ? 19.627 -0.055 -12.948 1.00 85.06 121 SER A N 1
ATOM 875 C CA . SER A 1 121 ? 20.778 -0.192 -12.051 1.00 85.06 121 SER A CA 1
ATOM 876 C C . SER A 1 121 ? 20.338 -0.438 -10.614 1.00 85.06 121 SER A C 1
ATOM 878 O O . SER A 1 121 ? 19.335 0.106 -10.167 1.00 85.06 121 SER A O 1
ATOM 880 N N . GLY A 1 122 ? 21.093 -1.242 -9.860 1.00 76.50 122 GLY A N 1
ATOM 881 C CA . GLY A 1 122 ? 20.898 -1.366 -8.410 1.00 76.50 122 GLY A CA 1
ATOM 882 C C . GLY A 1 122 ? 19.948 -2.468 -7.928 1.00 76.50 122 GLY A C 1
ATOM 883 O O . GLY A 1 122 ? 19.564 -2.420 -6.770 1.00 76.50 122 GLY A O 1
ATOM 884 N N . GLY A 1 123 ? 19.607 -3.473 -8.743 1.00 81.50 123 GLY A N 1
ATOM 885 C CA . GLY A 1 123 ? 18.894 -4.684 -8.290 1.00 81.50 123 GLY A CA 1
ATOM 886 C C . GLY A 1 123 ? 17.412 -4.789 -8.677 1.00 81.50 123 GLY A C 1
ATOM 887 O O . GLY A 1 123 ? 16.828 -5.851 -8.498 1.00 81.50 123 GLY A O 1
ATOM 888 N N . GLY A 1 124 ? 16.814 -3.743 -9.242 1.00 86.69 124 GLY A N 1
ATOM 889 C CA . GLY A 1 124 ? 15.521 -3.758 -9.929 1.00 86.69 124 GLY A CA 1
ATOM 890 C C . GLY A 1 124 ? 14.417 -4.501 -9.172 1.00 86.69 124 GLY A C 1
ATOM 891 O O . GLY A 1 124 ? 14.117 -4.210 -8.009 1.00 86.69 124 GLY A O 1
ATOM 892 N N . LEU A 1 125 ? 13.864 -5.527 -9.818 1.00 88.38 125 LEU A N 1
ATOM 893 C CA . LEU A 1 125 ? 12.830 -6.415 -9.277 1.00 88.38 125 LEU A CA 1
ATOM 894 C C . LEU A 1 125 ? 13.170 -7.103 -7.940 1.00 88.38 125 LEU A C 1
ATOM 896 O O . LEU A 1 125 ? 12.243 -7.488 -7.225 1.00 88.38 125 LEU A O 1
ATOM 900 N N . TYR A 1 126 ? 14.442 -7.247 -7.542 1.00 92.69 126 TYR A N 1
ATOM 901 C CA . TYR A 1 126 ? 14.779 -7.821 -6.228 1.00 92.69 126 TYR A CA 1
ATOM 902 C C . TYR A 1 126 ? 14.257 -6.950 -5.076 1.00 92.69 126 TYR A C 1
ATOM 904 O O . TYR A 1 126 ? 13.748 -7.472 -4.081 1.00 92.69 126 TYR A O 1
ATOM 912 N N . TRP A 1 127 ? 14.300 -5.624 -5.230 1.00 94.38 127 TRP A N 1
ATOM 913 C CA . TRP A 1 127 ? 13.717 -4.696 -4.259 1.00 94.38 127 TRP A CA 1
ATOM 914 C C . TRP A 1 127 ? 12.195 -4.770 -4.241 1.00 94.38 127 TRP A C 1
ATOM 916 O O . TRP A 1 127 ? 11.596 -4.729 -3.169 1.00 94.38 127 TRP A O 1
ATOM 926 N N . VAL A 1 128 ? 11.571 -4.952 -5.409 1.00 93.94 128 VAL A N 1
ATOM 927 C CA . VAL A 1 128 ? 10.118 -5.140 -5.531 1.00 93.94 128 VAL A CA 1
ATOM 928 C C . VAL A 1 128 ? 9.678 -6.415 -4.808 1.00 93.94 128 VAL A C 1
ATOM 930 O O . VAL A 1 128 ? 8.692 -6.399 -4.072 1.00 93.94 128 VAL A O 1
ATOM 933 N N . ALA A 1 129 ? 10.439 -7.506 -4.935 1.00 94.31 129 ALA A N 1
ATOM 934 C CA . ALA A 1 129 ? 10.183 -8.738 -4.194 1.00 94.31 129 ALA A CA 1
ATOM 935 C C . ALA A 1 129 ? 10.282 -8.524 -2.673 1.00 94.31 129 ALA A C 1
ATOM 937 O O . ALA A 1 129 ? 9.409 -8.979 -1.932 1.00 94.31 129 ALA A O 1
ATOM 938 N N . GLY A 1 130 ? 11.293 -7.782 -2.205 1.00 94.75 130 GLY A N 1
ATOM 939 C CA . GLY A 1 130 ? 11.401 -7.378 -0.800 1.00 94.75 130 GLY A CA 1
ATOM 940 C C . GLY A 1 130 ? 10.205 -6.538 -0.345 1.00 94.75 130 GLY A C 1
ATOM 941 O O . GLY A 1 130 ? 9.587 -6.836 0.677 1.00 94.75 130 GLY A O 1
ATOM 942 N N . ALA A 1 131 ? 9.810 -5.546 -1.142 1.00 95.88 131 ALA A N 1
ATOM 943 C CA . ALA A 1 131 ? 8.646 -4.711 -0.874 1.00 95.88 131 ALA A CA 1
ATOM 944 C C . ALA A 1 131 ? 7.363 -5.541 -0.746 1.00 95.88 131 ALA A C 1
ATOM 946 O O . ALA A 1 131 ? 6.586 -5.324 0.178 1.00 95.88 131 ALA A O 1
ATOM 947 N N . PHE A 1 132 ? 7.159 -6.542 -1.608 1.00 96.56 132 PHE A N 1
ATOM 948 C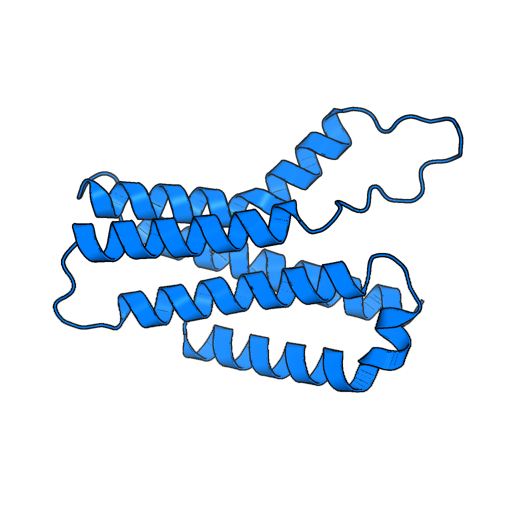 CA . PHE A 1 132 ? 6.000 -7.434 -1.537 1.00 96.56 132 PHE A CA 1
ATOM 949 C C . PHE A 1 132 ? 5.893 -8.172 -0.208 1.00 96.56 132 PHE A C 1
ATOM 951 O O . PHE A 1 132 ? 4.787 -8.304 0.320 1.00 96.56 132 PHE A O 1
ATOM 958 N N . VAL A 1 133 ? 7.019 -8.617 0.354 1.00 95.44 133 VAL A N 1
ATOM 959 C CA . VAL A 1 133 ? 7.035 -9.254 1.675 1.00 95.44 133 VAL A CA 1
ATOM 960 C C . VAL A 1 133 ? 6.569 -8.263 2.739 1.00 95.44 133 VAL A C 1
ATOM 962 O O . VAL A 1 133 ? 5.629 -8.561 3.473 1.00 95.44 133 VAL A O 1
ATOM 965 N N . PHE A 1 134 ? 7.147 -7.060 2.782 1.00 95.25 134 PHE A N 1
ATOM 966 C CA . PHE A 1 134 ? 6.780 -6.044 3.775 1.00 95.25 134 PHE A CA 1
ATOM 967 C C . PHE A 1 134 ? 5.335 -5.555 3.634 1.00 95.25 134 PHE A C 1
ATOM 969 O O . PHE A 1 134 ? 4.638 -5.428 4.637 1.00 95.25 134 PHE A O 1
ATOM 976 N N . LEU A 1 135 ? 4.857 -5.324 2.410 1.00 96.12 135 LEU A N 1
ATOM 977 C CA . LEU A 1 135 ? 3.477 -4.909 2.147 1.00 96.12 135 LEU A CA 1
ATOM 978 C C . LEU A 1 135 ? 2.477 -5.998 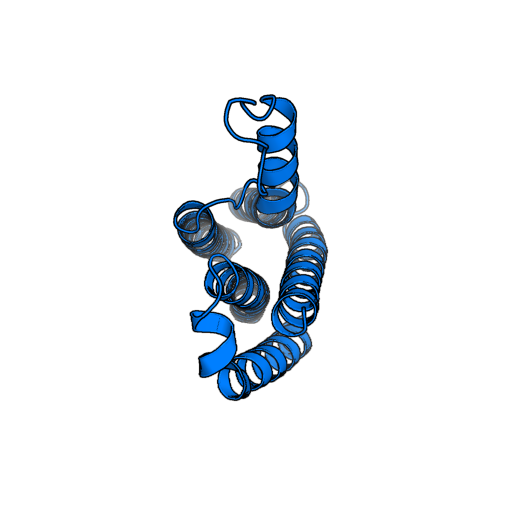2.562 1.00 96.12 135 LEU A C 1
ATOM 980 O O . LEU A 1 135 ? 1.467 -5.698 3.195 1.00 96.12 135 LEU A O 1
ATOM 984 N N . THR A 1 136 ? 2.775 -7.266 2.262 1.00 95.56 136 THR A N 1
ATOM 985 C CA . THR A 1 136 ? 1.912 -8.391 2.654 1.00 95.56 136 THR A CA 1
ATOM 986 C C . THR A 1 136 ? 1.893 -8.564 4.172 1.00 95.56 136 THR A C 1
ATOM 988 O O . THR A 1 136 ? 0.817 -8.665 4.756 1.00 95.56 136 THR A O 1
ATOM 991 N N . LEU A 1 137 ? 3.057 -8.540 4.831 1.00 95.06 137 LEU A N 1
ATOM 992 C CA . LEU A 1 137 ? 3.148 -8.632 6.292 1.00 95.06 137 LEU A CA 1
ATOM 993 C C . LEU A 1 137 ? 2.442 -7.459 6.980 1.00 95.06 137 LEU A C 1
ATOM 995 O O . LEU A 1 137 ? 1.683 -7.672 7.922 1.00 95.06 137 LEU A O 1
ATOM 999 N N . GLY A 1 138 ? 2.641 -6.234 6.485 1.00 93.12 138 GLY A N 1
ATOM 1000 C CA . GLY A 1 138 ? 1.964 -5.040 6.989 1.00 93.12 138 GLY A CA 1
ATOM 1001 C C . GLY A 1 138 ? 0.446 -5.112 6.821 1.00 93.12 138 GLY A C 1
ATOM 1002 O O . GLY A 1 138 ? -0.292 -4.740 7.732 1.00 93.12 138 GLY A O 1
ATOM 1003 N N . SER A 1 139 ? -0.031 -5.659 5.699 1.00 94.75 139 SER A N 1
ATOM 1004 C CA . SER A 1 139 ? -1.460 -5.888 5.486 1.00 94.75 139 SER A CA 1
ATOM 1005 C C . SER A 1 139 ? -2.036 -6.885 6.485 1.00 94.75 139 SER A C 1
ATOM 1007 O O . SER A 1 139 ? -3.022 -6.584 7.157 1.00 94.75 139 SER A O 1
ATOM 1009 N N . VAL A 1 140 ? -1.394 -8.047 6.627 1.00 94.19 140 VAL A N 1
ATOM 1010 C CA . VAL A 1 140 ? -1.836 -9.096 7.554 1.00 94.19 140 VAL A CA 1
ATOM 1011 C C . VAL A 1 140 ? -1.838 -8.578 8.991 1.00 94.19 140 VAL A C 1
ATOM 1013 O O . VAL A 1 140 ? -2.793 -8.826 9.722 1.00 94.19 140 VAL A O 1
ATOM 1016 N N . ALA A 1 141 ? -0.821 -7.809 9.388 1.00 92.06 141 ALA A N 1
ATOM 1017 C CA . ALA A 1 141 ? -0.759 -7.197 10.710 1.00 92.06 141 ALA A CA 1
ATOM 1018 C C . ALA A 1 141 ? -1.918 -6.212 10.949 1.00 92.06 141 ALA A C 1
ATOM 1020 O O . ALA A 1 141 ? -2.564 -6.277 11.994 1.00 92.06 141 ALA A O 1
ATOM 1021 N N . ASN A 1 142 ? -2.226 -5.338 9.985 1.00 90.56 142 ASN A N 1
ATOM 1022 C CA . ASN A 1 142 ? -3.354 -4.408 10.097 1.00 90.56 142 ASN A CA 1
ATOM 1023 C C . ASN A 1 142 ? -4.710 -5.134 10.122 1.00 90.56 142 ASN A C 1
ATOM 1025 O O . ASN A 1 142 ? -5.568 -4.790 10.934 1.00 90.56 142 ASN A O 1
ATOM 1029 N N . ALA A 1 143 ? -4.887 -6.169 9.298 1.00 92.19 143 ALA A N 1
ATOM 1030 C CA . ALA A 1 143 ? -6.092 -6.996 9.298 1.00 92.19 143 ALA A CA 1
ATOM 1031 C C . ALA A 1 143 ? -6.279 -7.744 10.629 1.00 92.19 143 ALA A C 1
ATOM 1033 O O . ALA A 1 143 ? -7.383 -7.796 11.162 1.00 92.19 143 ALA A O 1
ATOM 1034 N N . TRP A 1 144 ? -5.200 -8.290 11.194 1.00 91.50 144 TRP A N 1
ATOM 1035 C CA . TRP A 1 144 ? -5.217 -8.959 12.495 1.00 91.50 144 TRP A CA 1
ATOM 1036 C C . TRP A 1 144 ? -5.626 -8.013 13.626 1.00 91.50 144 TRP A C 1
ATOM 1038 O O . TRP A 1 144 ? -6.498 -8.350 14.424 1.00 91.50 144 TRP A O 1
ATOM 1048 N N . VAL A 1 145 ? -5.034 -6.814 13.673 1.00 88.31 145 VAL A N 1
ATOM 1049 C CA . VAL A 1 145 ? -5.386 -5.792 14.669 1.00 88.31 145 VAL A CA 1
ATOM 1050 C C . VAL A 1 145 ? -6.861 -5.415 14.551 1.00 88.31 145 VAL A C 1
ATOM 1052 O O . VAL A 1 145 ? -7.559 -5.427 15.559 1.00 88.31 145 VAL A O 1
ATOM 1055 N N . LEU A 1 146 ? -7.358 -5.190 13.331 1.00 89.44 146 LEU A N 1
ATOM 1056 C CA . LEU A 1 146 ? -8.774 -4.909 13.089 1.00 89.44 146 LEU A CA 1
ATOM 1057 C C . LEU A 1 146 ? -9.684 -6.019 13.634 1.00 89.44 146 LEU A C 1
ATOM 1059 O O . LEU A 1 146 ? -10.683 -5.730 14.289 1.00 89.44 146 LEU A O 1
ATOM 1063 N N . LEU A 1 147 ? -9.344 -7.288 13.384 1.00 88.44 147 LEU A N 1
ATOM 1064 C CA . LEU A 1 147 ? -10.137 -8.436 13.837 1.00 88.44 147 LEU A CA 1
ATOM 1065 C C . LEU A 1 147 ? -10.128 -8.617 15.358 1.00 88.44 147 LEU A C 1
ATOM 1067 O O . LEU A 1 147 ? -11.101 -9.121 15.912 1.00 88.44 147 LEU A O 1
ATOM 1071 N N . ILE A 1 148 ? -9.050 -8.233 16.040 1.00 89.69 148 ILE A N 1
ATOM 1072 C CA . ILE A 1 148 ? -9.010 -8.256 17.506 1.00 89.69 148 ILE A CA 1
ATOM 1073 C C . ILE A 1 148 ? -9.811 -7.091 18.076 1.00 89.69 148 ILE A C 1
ATOM 1075 O O . ILE A 1 148 ? -10.617 -7.288 18.982 1.00 89.69 148 ILE A O 1
ATOM 1079 N N . GLU A 1 149 ? -9.582 -5.881 17.571 1.00 86.94 149 GLU A N 1
ATOM 1080 C CA . GLU A 1 149 ? -10.170 -4.669 18.139 1.00 86.94 149 GLU A CA 1
ATOM 1081 C C . GLU A 1 149 ? -11.692 -4.615 17.945 1.00 86.94 149 GLU A C 1
ATOM 1083 O O . GLU A 1 149 ? -12.382 -4.074 18.798 1.00 86.94 149 GLU A O 1
ATOM 1088 N N . ILE A 1 150 ? -12.240 -5.248 16.901 1.00 87.12 150 ILE A N 1
ATOM 1089 C CA . ILE A 1 150 ? -13.696 -5.338 16.693 1.00 87.12 150 ILE A CA 1
ATOM 1090 C C . ILE A 1 150 ? -14.413 -6.296 17.663 1.00 87.12 150 ILE A C 1
ATOM 1092 O O . ILE A 1 150 ? -15.637 -6.246 17.794 1.00 87.12 150 ILE A O 1
ATOM 1096 N N . LEU A 1 151 ? -13.674 -7.220 18.287 1.00 83.31 151 LEU A N 1
ATOM 1097 C CA . LEU A 1 151 ? -14.205 -8.201 19.242 1.00 83.31 151 LEU A CA 1
ATOM 1098 C C . LEU A 1 151 ? -14.021 -7.765 20.702 1.00 83.31 151 LEU A C 1
ATOM 1100 O O . LEU A 1 151 ? -14.465 -8.484 21.599 1.00 83.31 151 LEU A O 1
ATOM 1104 N N . ARG A 1 152 ? -13.345 -6.636 20.934 1.00 79.88 152 ARG A N 1
ATOM 1105 C CA . ARG A 1 152 ? -13.094 -6.073 22.259 1.00 79.88 152 ARG A CA 1
ATOM 1106 C C . ARG A 1 152 ? -14.224 -5.142 22.693 1.00 79.88 152 ARG A C 1
ATOM 1108 O O . ARG A 1 152 ? -14.515 -5.168 23.907 1.00 79.88 152 ARG A O 1
#

Radius of gyration: 16.86 Å; chains: 1; bounding box: 43×31×53 Å

Foldseek 3Di:
DQVVLVVVLVVLVVVCVVCVVLQVVDPPLVLLSQLLNLLSVLLNVLVVLVVDPPDALQNNLVVLVVSLVVSVVSNVVRDDDLPDDPPPDDDPVVSVVVSVCLSCVLSVLSNVLSVCSNVVHDCRCVSVVVSNVSSNVSSVVSSVVSVVVSVD

pLDDT: mean 88.77, std 9.73, range [54.34, 97.44]

Secondary structure (DSSP, 8-state):
-HHHHHHHHHHHHHHHHHTHHHHTTSTTHHHHHHHHHHHHHHHHHHHHHTTSTT--HHHHHHHHHHHHHHHHHHHHHS------PPTT-PPPHHHHHHHHHHHHHHHHHHHHHHHHHHTT-S-THHHHHHHHHHHHHHHHHHHHHHHHHTT-